Protein AF-A0A0F9WI91-F1 (afdb_monomer_lite)

pLDDT: mean 86.07, std 13.95, range [42.75, 96.75]

Radius of gyration: 20.84 Å; chains: 1; bounding box: 78×19×51 Å

Sequence (109 aa):
MATSSERKPEDRSGSGPLVRQDYEDESGRMWAVAMPSDSDFPPSMGIPIGPPDSSGLHLPEETAVRLHNQLHARGMFTKRDIKGRHKEVFAAVQAAFKVDVAKVTELFN

Structure (mmCIF, N/CA/C/O backbone):
data_AF-A0A0F9WI91-F1
#
_entry.id   AF-A0A0F9WI91-F1
#
loop_
_atom_site.group_PDB
_atom_site.id
_atom_site.type_symbol
_atom_site.label_atom_id
_atom_site.label_alt_id
_atom_site.label_comp_id
_atom_site.label_asym_id
_atom_site.label_entity_id
_atom_site.label_seq_id
_atom_site.pdbx_PDB_ins_code
_atom_site.Cartn_x
_atom_site.Cartn_y
_atom_site.Cartn_z
_atom_site.occupancy
_atom_site.B_iso_or_equiv
_atom_site.auth_seq_id
_atom_site.auth_comp_id
_atom_site.auth_asym_id
_atom_site.auth_atom_id
_atom_site.pdbx_PDB_model_num
ATOM 1 N N . MET A 1 1 ? 53.433 -2.234 -27.204 1.00 44.56 1 MET A N 1
ATOM 2 C CA . MET A 1 1 ? 52.107 -2.382 -27.839 1.00 44.56 1 MET A CA 1
ATOM 3 C C . MET A 1 1 ? 51.174 -3.002 -26.812 1.00 44.56 1 MET A C 1
ATOM 5 O O . MET A 1 1 ? 51.328 -4.177 -26.518 1.00 44.56 1 MET A O 1
ATOM 9 N N . ALA A 1 2 ? 50.296 -2.207 -26.206 1.00 42.75 2 ALA A N 1
ATOM 10 C CA . ALA A 1 2 ? 49.269 -2.678 -25.280 1.00 42.75 2 ALA A CA 1
ATOM 11 C C . ALA A 1 2 ? 47.940 -2.098 -25.767 1.00 42.75 2 ALA A C 1
ATOM 13 O O . ALA A 1 2 ? 47.723 -0.892 -25.691 1.00 42.75 2 ALA A O 1
ATOM 14 N N . THR A 1 3 ? 47.098 -2.934 -26.365 1.00 49.38 3 THR A N 1
ATOM 15 C CA . THR A 1 3 ? 45.745 -2.551 -26.770 1.00 49.38 3 THR A CA 1
ATOM 16 C C . THR A 1 3 ? 44.826 -2.723 -25.568 1.00 49.38 3 THR A C 1
ATOM 18 O O . THR A 1 3 ? 44.371 -3.833 -25.287 1.00 49.38 3 THR A O 1
ATOM 21 N N . SER A 1 4 ? 44.572 -1.626 -24.850 1.00 48.72 4 SER A N 1
ATOM 22 C CA . SER A 1 4 ? 43.413 -1.506 -23.962 1.00 48.72 4 SER A CA 1
ATOM 23 C C . SER A 1 4 ? 42.156 -1.625 -24.813 1.00 48.72 4 SER A C 1
ATOM 25 O O . SER A 1 4 ? 41.790 -0.703 -25.536 1.00 48.72 4 SER A O 1
ATOM 27 N N . SER A 1 5 ? 41.517 -2.789 -24.760 1.00 54.06 5 SER A N 1
ATOM 28 C CA . SER A 1 5 ? 40.181 -2.973 -25.311 1.00 54.06 5 SER A CA 1
ATOM 29 C C . SER A 1 5 ? 39.192 -2.459 -24.270 1.00 54.06 5 SER A C 1
ATOM 31 O O . SER A 1 5 ? 38.762 -3.190 -23.380 1.00 54.06 5 SER A O 1
ATOM 33 N N . GLU A 1 6 ? 38.888 -1.170 -24.358 1.00 50.03 6 GLU A N 1
ATOM 34 C CA . GLU A 1 6 ? 37.848 -0.506 -23.583 1.00 50.03 6 GLU A CA 1
ATOM 35 C C . GLU A 1 6 ? 36.495 -1.092 -24.014 1.00 50.03 6 GLU A C 1
ATOM 37 O O . GLU A 1 6 ? 35.944 -0.753 -25.063 1.00 50.03 6 GLU A O 1
ATOM 42 N N . ARG A 1 7 ? 35.993 -2.084 -23.266 1.00 51.38 7 ARG A N 1
ATOM 43 C CA . ARG A 1 7 ? 34.648 -2.619 -23.496 1.00 51.38 7 ARG A CA 1
ATOM 44 C C . ARG A 1 7 ? 33.654 -1.549 -23.067 1.00 51.38 7 ARG A C 1
ATOM 46 O O . ARG A 1 7 ? 33.469 -1.311 -21.876 1.00 51.38 7 ARG A O 1
ATOM 53 N N . LYS A 1 8 ? 33.029 -0.913 -24.057 1.00 51.25 8 LYS A N 1
ATOM 54 C CA . LYS A 1 8 ? 31.831 -0.089 -23.895 1.00 51.25 8 LYS A CA 1
ATOM 55 C C . LYS A 1 8 ? 30.826 -0.878 -23.037 1.00 51.25 8 LYS A C 1
ATOM 57 O O . LYS A 1 8 ? 30.565 -2.030 -23.389 1.00 51.25 8 LYS A O 1
ATOM 62 N N . PRO A 1 9 ? 30.309 -0.334 -21.921 1.00 55.06 9 PRO A N 1
ATOM 63 C CA . PRO A 1 9 ? 29.287 -1.029 -21.155 1.00 55.06 9 PRO A CA 1
ATOM 64 C C . PRO A 1 9 ? 28.091 -1.241 -22.081 1.00 55.06 9 PRO A C 1
ATOM 66 O O . PRO A 1 9 ? 27.557 -0.284 -22.643 1.00 55.06 9 PRO A O 1
ATOM 69 N N . GLU A 1 10 ? 27.754 -2.506 -22.321 1.00 54.72 10 GLU A N 1
ATOM 70 C CA . GLU A 1 10 ? 26.541 -2.874 -23.037 1.00 54.72 10 GLU A CA 1
ATOM 71 C C . GLU A 1 10 ? 25.364 -2.253 -22.291 1.00 54.72 10 GLU A C 1
ATOM 73 O O . GLU A 1 10 ? 25.233 -2.398 -21.073 1.00 54.72 10 GLU A O 1
ATOM 78 N N . ASP A 1 11 ? 24.566 -1.494 -23.030 1.00 56.16 11 ASP A N 1
ATOM 79 C CA . ASP A 1 11 ? 23.383 -0.804 -22.550 1.00 56.16 11 ASP A CA 1
ATOM 80 C C . ASP A 1 11 ? 22.355 -1.867 -22.141 1.00 56.16 11 ASP A C 1
ATOM 82 O O . ASP A 1 11 ? 21.567 -2.342 -22.951 1.00 56.16 11 ASP A O 1
ATOM 86 N N . ARG A 1 12 ? 22.419 -2.320 -20.882 1.00 58.78 12 ARG A N 1
ATOM 87 C CA . ARG A 1 12 ? 21.458 -3.265 -20.282 1.00 58.78 12 ARG A CA 1
ATOM 88 C C . ARG A 1 12 ? 20.127 -2.590 -19.932 1.00 58.78 12 ARG A C 1
ATOM 90 O O . ARG A 1 12 ? 19.342 -3.123 -19.151 1.00 58.78 12 ARG A O 1
ATOM 97 N N . SER A 1 13 ? 19.878 -1.401 -20.472 1.00 62.94 13 SER A N 1
ATOM 98 C CA . SER A 1 13 ? 18.578 -0.754 -20.403 1.00 62.94 13 SER A CA 1
ATOM 99 C C . SER A 1 13 ? 17.651 -1.485 -21.370 1.00 62.94 13 SER A C 1
ATOM 101 O O . SER A 1 13 ? 17.754 -1.302 -22.581 1.00 62.94 13 SER A O 1
ATOM 103 N N . GLY A 1 14 ? 16.768 -2.339 -20.846 1.00 63.31 14 GLY A N 1
ATOM 104 C CA . GLY A 1 14 ? 15.682 -2.920 -21.641 1.00 63.31 14 GLY A CA 1
ATOM 105 C C . GLY A 1 14 ? 14.965 -1.822 -22.434 1.00 63.31 14 GLY A C 1
ATOM 106 O O . GLY A 1 14 ? 14.719 -0.731 -21.912 1.00 63.31 14 GLY A O 1
ATOM 107 N N . SER A 1 15 ? 14.699 -2.075 -23.714 1.00 76.38 15 SER A N 1
ATOM 108 C CA . SER A 1 15 ? 14.096 -1.095 -24.634 1.00 76.38 15 SER A CA 1
ATOM 109 C C . SER A 1 15 ? 12.621 -1.408 -24.911 1.00 76.38 15 SER A C 1
ATOM 111 O O . SER A 1 15 ? 11.946 -0.690 -25.652 1.00 76.38 15 SER A O 1
ATOM 113 N N . GLY A 1 16 ? 12.104 -2.479 -24.309 1.00 84.44 16 GLY A N 1
ATOM 114 C CA . GLY A 1 16 ? 10.718 -2.897 -24.408 1.00 84.44 16 GLY A CA 1
ATOM 115 C C . GLY A 1 16 ? 9.733 -1.892 -23.800 1.00 84.44 16 GLY A C 1
ATOM 116 O O . GLY A 1 16 ? 10.110 -0.985 -23.050 1.00 84.44 16 GLY A O 1
ATOM 117 N N . PRO A 1 17 ? 8.433 -2.040 -24.109 1.00 91.44 17 PRO A N 1
ATOM 118 C CA . PRO A 1 17 ? 7.396 -1.197 -23.528 1.00 91.44 17 PRO A CA 1
ATOM 119 C C . PRO A 1 17 ? 7.427 -1.269 -21.997 1.00 91.44 17 PRO A C 1
ATOM 121 O O . PRO A 1 17 ? 7.655 -2.331 -21.413 1.00 91.44 17 PRO A O 1
ATOM 124 N N . LEU A 1 18 ? 7.160 -0.136 -21.342 1.00 93.12 18 LEU A N 1
ATOM 125 C CA . LEU A 1 18 ? 7.025 -0.096 -19.888 1.00 93.12 18 LEU A CA 1
ATOM 126 C C . LEU A 1 18 ? 5.788 -0.890 -19.459 1.00 93.12 18 LEU A C 1
ATOM 128 O O . LEU A 1 18 ? 4.669 -0.598 -19.887 1.00 93.12 18 LEU A O 1
ATOM 132 N N . VAL A 1 19 ? 5.996 -1.861 -18.578 1.00 94.88 19 VAL A N 1
ATOM 133 C CA . VAL A 1 19 ? 4.949 -2.674 -17.957 1.00 94.88 19 VAL A CA 1
ATOM 134 C C . VAL A 1 19 ? 4.971 -2.491 -16.445 1.00 94.88 19 VAL A C 1
ATOM 136 O O . VAL A 1 19 ? 6.000 -2.147 -15.859 1.00 94.88 19 VAL A O 1
ATOM 139 N N . ARG A 1 20 ? 3.817 -2.713 -15.806 1.00 94.88 20 ARG A N 1
ATOM 140 C CA . ARG A 1 20 ? 3.736 -2.748 -14.345 1.00 94.88 20 ARG A CA 1
ATOM 141 C C . ARG A 1 20 ? 4.301 -4.071 -13.844 1.00 94.88 20 ARG A C 1
ATOM 143 O O . ARG A 1 20 ? 3.845 -5.122 -14.288 1.00 94.88 20 ARG A O 1
ATOM 150 N N . GLN A 1 21 ? 5.212 -4.006 -12.885 1.00 95.38 21 GLN A N 1
ATOM 151 C CA . GLN A 1 21 ? 5.618 -5.155 -12.082 1.00 95.38 21 GLN A CA 1
ATOM 152 C C . GLN A 1 21 ? 5.360 -4.866 -10.605 1.00 95.38 21 GLN A C 1
ATOM 154 O O . GLN A 1 21 ? 5.485 -3.722 -10.166 1.00 95.38 21 GLN A O 1
ATOM 159 N N . ASP A 1 22 ? 4.975 -5.897 -9.859 1.00 96.12 22 ASP A N 1
ATOM 160 C CA . ASP A 1 22 ? 4.731 -5.809 -8.421 1.00 96.12 22 ASP A CA 1
ATOM 161 C C . ASP A 1 22 ? 5.858 -6.542 -7.673 1.00 96.12 22 ASP A C 1
ATOM 163 O O . ASP A 1 22 ? 6.336 -7.576 -8.145 1.00 96.12 22 ASP A O 1
ATOM 167 N N . TYR A 1 23 ? 6.288 -6.029 -6.520 1.00 96.00 23 TYR A N 1
ATOM 168 C CA . TYR A 1 23 ? 7.251 -6.713 -5.648 1.00 96.00 23 TYR A CA 1
ATOM 169 C C . TYR A 1 23 ? 6.993 -6.417 -4.171 1.00 96.00 23 TYR A C 1
ATOM 171 O O . TYR A 1 23 ? 6.355 -5.420 -3.835 1.00 96.00 23 TYR A O 1
ATOM 179 N N . GLU A 1 24 ? 7.491 -7.291 -3.302 1.00 96.50 24 GLU A N 1
ATOM 180 C CA . GLU A 1 24 ? 7.457 -7.126 -1.848 1.00 96.50 24 GLU A CA 1
ATOM 181 C C . GLU A 1 24 ? 8.834 -6.660 -1.356 1.00 96.50 24 GLU A C 1
ATOM 183 O O . GLU A 1 24 ? 9.854 -7.218 -1.769 1.00 96.50 24 GLU A O 1
ATOM 188 N N . ASP A 1 25 ? 8.879 -5.620 -0.522 1.00 94.75 25 ASP A N 1
ATOM 189 C CA . ASP A 1 25 ? 10.119 -5.182 0.127 1.00 94.75 25 ASP A CA 1
ATOM 190 C C . ASP A 1 25 ? 10.423 -5.968 1.416 1.00 94.75 25 ASP A C 1
ATOM 192 O O . ASP A 1 25 ? 9.644 -6.804 1.870 1.00 94.75 25 ASP A O 1
ATOM 196 N N . GLU A 1 26 ? 11.571 -5.692 2.036 1.00 94.62 26 GLU A N 1
ATOM 197 C CA . GLU A 1 26 ? 12.007 -6.370 3.267 1.00 94.62 26 GLU A CA 1
ATOM 198 C C . GLU A 1 26 ? 11.076 -6.121 4.469 1.00 94.62 26 GLU A C 1
ATOM 200 O O . GLU A 1 26 ? 11.091 -6.882 5.435 1.00 94.62 26 GLU A O 1
ATOM 205 N N . SER A 1 27 ? 10.253 -5.070 4.417 1.00 92.06 27 SER A N 1
ATOM 206 C CA . SER A 1 27 ? 9.259 -4.730 5.439 1.00 92.06 27 SER A CA 1
ATOM 207 C C . SER A 1 27 ? 7.882 -5.347 5.158 1.00 92.06 27 SER A C 1
ATOM 209 O O . SER A 1 27 ? 6.936 -5.098 5.911 1.00 92.06 27 SER A O 1
ATOM 211 N N . GLY A 1 28 ? 7.741 -6.127 4.082 1.00 94.56 28 GLY A N 1
ATOM 212 C CA . GLY A 1 28 ? 6.488 -6.756 3.671 1.00 94.56 28 GLY A CA 1
ATOM 213 C C . GLY A 1 28 ? 5.518 -5.814 2.952 1.00 94.56 28 GLY A C 1
ATOM 214 O O . GLY A 1 28 ? 4.308 -6.072 2.918 1.00 94.56 28 GLY A O 1
ATOM 215 N N . ARG A 1 29 ? 6.000 -4.680 2.423 1.00 95.75 29 ARG A N 1
ATOM 216 C CA . ARG A 1 29 ? 5.178 -3.752 1.638 1.00 95.75 29 ARG A CA 1
ATOM 217 C C . ARG A 1 29 ? 5.148 -4.167 0.177 1.00 9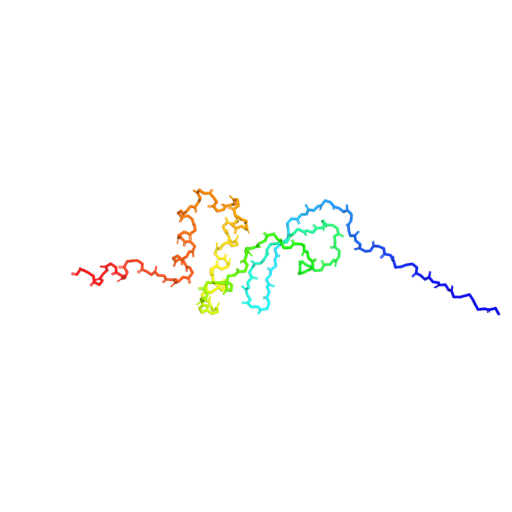5.75 29 ARG A C 1
ATOM 219 O O . ARG A 1 29 ? 6.187 -4.386 -0.439 1.00 95.75 29 ARG A O 1
ATOM 226 N N . MET A 1 30 ? 3.947 -4.189 -0.387 1.00 96.75 30 MET A N 1
ATOM 227 C CA . MET A 1 30 ? 3.726 -4.421 -1.808 1.00 96.75 30 MET A CA 1
ATOM 228 C C . MET A 1 30 ? 3.855 -3.118 -2.593 1.00 96.75 30 MET A C 1
ATOM 230 O O . MET A 1 30 ? 3.032 -2.213 -2.444 1.00 96.75 30 MET A O 1
ATOM 234 N N . TRP A 1 31 ? 4.837 -3.063 -3.482 1.00 96.06 31 TRP A N 1
ATOM 235 C CA . TRP A 1 31 ? 5.099 -1.947 -4.381 1.00 96.06 31 TRP A CA 1
ATOM 236 C C . TRP A 1 31 ? 4.723 -2.297 -5.816 1.00 96.06 31 TRP A C 1
ATOM 238 O O . TRP A 1 31 ? 4.838 -3.444 -6.239 1.00 96.06 31 TRP A O 1
ATOM 248 N N . ALA A 1 32 ? 4.296 -1.291 -6.575 1.00 96.44 32 ALA A N 1
ATOM 249 C CA . ALA A 1 32 ? 4.127 -1.361 -8.019 1.00 96.44 32 ALA A CA 1
ATOM 250 C C . ALA A 1 32 ? 5.138 -0.429 -8.698 1.00 96.44 32 ALA A C 1
ATOM 252 O O . ALA A 1 32 ? 5.237 0.753 -8.350 1.00 96.44 32 ALA A O 1
ATOM 253 N N . VAL A 1 33 ? 5.849 -0.941 -9.700 1.00 96.00 33 VAL A N 1
ATOM 254 C CA . VAL A 1 33 ? 6.851 -0.204 -10.481 1.00 96.00 33 VAL A CA 1
ATOM 255 C C . VAL A 1 33 ? 6.564 -0.273 -11.975 1.00 96.00 33 VAL A C 1
ATOM 257 O O . VAL A 1 33 ? 5.966 -1.232 -12.458 1.00 96.00 33 VAL A O 1
ATOM 260 N N . ALA A 1 34 ? 7.001 0.743 -12.714 1.00 95.62 34 ALA A N 1
ATOM 261 C CA . ALA A 1 34 ? 7.087 0.723 -14.166 1.00 95.62 34 ALA A CA 1
ATOM 262 C C . ALA A 1 34 ? 8.513 0.347 -14.570 1.00 95.62 34 ALA A C 1
ATOM 264 O O . ALA A 1 34 ? 9.470 1.016 -14.171 1.00 95.62 34 ALA A O 1
ATOM 265 N N . MET A 1 35 ? 8.656 -0.682 -15.396 1.00 95.25 35 MET A N 1
ATOM 266 C CA . MET A 1 35 ? 9.944 -1.048 -15.983 1.00 95.25 35 MET A CA 1
ATOM 267 C C . MET A 1 35 ? 9.762 -1.678 -17.365 1.00 95.25 35 MET A C 1
ATOM 269 O O . MET A 1 35 ? 8.671 -2.178 -17.651 1.00 95.25 35 MET A O 1
ATOM 273 N N . PRO A 1 36 ? 10.785 -1.645 -18.237 1.00 95.12 36 PRO A N 1
ATOM 274 C CA . PRO A 1 36 ? 10.724 -2.319 -19.529 1.00 95.12 36 PRO A CA 1
ATOM 275 C C . PRO A 1 36 ? 10.389 -3.803 -19.363 1.00 95.12 36 PRO A C 1
ATOM 277 O O . PRO A 1 36 ? 10.893 -4.462 -18.453 1.00 95.12 36 PRO A O 1
ATOM 280 N N . SER A 1 37 ? 9.534 -4.336 -20.236 1.00 92.06 37 SER A N 1
ATOM 281 C CA . SER A 1 37 ? 9.122 -5.747 -20.194 1.00 92.06 37 SER A CA 1
ATOM 282 C C . SER A 1 37 ? 10.275 -6.736 -20.377 1.00 92.06 37 SER A C 1
ATOM 284 O O . SER A 1 37 ? 10.161 -7.888 -19.977 1.00 92.06 37 SER A O 1
ATOM 286 N N . ASP A 1 38 ? 11.350 -6.288 -21.017 1.00 90.94 38 ASP A N 1
ATOM 287 C CA . ASP A 1 38 ? 12.585 -7.018 -21.305 1.00 90.94 38 ASP A CA 1
ATOM 288 C C . ASP A 1 38 ? 13.724 -6.650 -20.339 1.00 90.94 38 ASP A C 1
ATOM 290 O O . ASP A 1 38 ? 14.884 -6.951 -20.603 1.00 90.94 38 ASP A O 1
ATOM 294 N N . SER A 1 39 ? 13.421 -5.955 -19.239 1.00 90.25 39 SER A N 1
ATOM 295 C CA . SER A 1 39 ? 14.435 -5.576 -18.263 1.00 90.25 39 SER A CA 1
ATOM 296 C C . SER A 1 39 ? 14.924 -6.789 -17.472 1.00 90.25 39 SER A C 1
ATOM 298 O O . SER A 1 39 ? 14.133 -7.481 -16.836 1.00 90.25 39 SER A O 1
ATOM 300 N N . ASP A 1 40 ? 16.245 -6.977 -17.439 1.00 91.00 40 ASP A N 1
ATOM 301 C CA . ASP A 1 40 ? 16.912 -7.968 -16.582 1.00 91.00 40 ASP A CA 1
ATOM 302 C C . ASP A 1 40 ? 17.111 -7.475 -15.134 1.00 91.00 40 ASP A C 1
ATOM 304 O O . ASP A 1 40 ? 17.646 -8.196 -14.286 1.00 91.00 40 ASP A O 1
ATOM 308 N N . PHE A 1 41 ? 16.737 -6.227 -14.835 1.00 92.81 41 PHE A N 1
ATOM 309 C CA . PHE A 1 41 ? 16.849 -5.680 -13.487 1.00 92.81 41 PHE A CA 1
ATOM 310 C C . PHE A 1 41 ? 15.7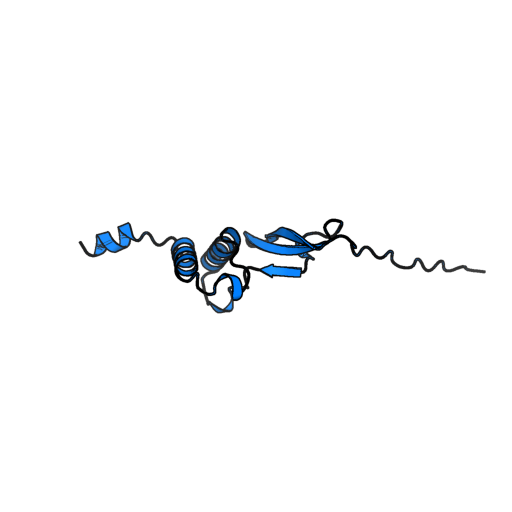33 -6.218 -12.585 1.00 92.81 41 PHE A C 1
ATOM 312 O O . PHE A 1 41 ? 14.625 -6.482 -13.054 1.00 92.81 41 PHE A O 1
ATOM 319 N N . PRO A 1 42 ? 15.981 -6.354 -11.270 1.00 93.62 42 PRO A N 1
ATOM 320 C CA . PRO A 1 42 ? 14.918 -6.691 -10.338 1.00 93.62 42 PRO A CA 1
ATOM 321 C C . PRO A 1 42 ? 13.870 -5.564 -10.288 1.00 93.62 42 PRO A C 1
ATOM 323 O O . PRO A 1 42 ? 14.226 -4.390 -10.444 1.00 93.62 42 PRO A O 1
ATOM 326 N N . PRO A 1 43 ? 12.596 -5.874 -9.984 1.00 93.12 43 PRO A N 1
ATOM 327 C CA . PRO A 1 43 ? 11.542 -4.863 -9.882 1.00 93.12 43 PRO A CA 1
ATOM 328 C C . PRO A 1 43 ? 11.841 -3.724 -8.901 1.00 93.12 43 PRO A C 1
ATOM 330 O O . PRO A 1 43 ? 11.402 -2.600 -9.116 1.00 93.12 43 PRO A O 1
ATOM 333 N N . SER A 1 44 ? 12.655 -3.961 -7.870 1.00 93.00 44 SER A N 1
ATOM 334 C CA . SER A 1 44 ? 13.089 -2.924 -6.925 1.00 93.00 44 SER A CA 1
ATOM 335 C C . SER A 1 44 ? 13.898 -1.781 -7.561 1.00 93.00 44 SER A C 1
ATOM 337 O O . SER A 1 44 ? 14.046 -0.731 -6.942 1.00 93.00 44 SER A O 1
ATOM 339 N N . MET A 1 45 ? 14.405 -1.957 -8.787 1.00 93.19 45 MET A N 1
ATOM 340 C CA . MET A 1 45 ? 15.084 -0.912 -9.567 1.00 93.19 45 MET A CA 1
ATOM 341 C C . MET A 1 45 ? 14.164 -0.196 -10.568 1.00 93.19 45 MET A C 1
ATOM 343 O O . MET A 1 45 ? 14.607 0.719 -11.262 1.00 93.19 45 MET A O 1
ATOM 347 N N . GLY A 1 46 ? 12.899 -0.608 -10.674 1.00 93.00 46 GLY A N 1
ATOM 348 C CA . GLY A 1 46 ? 11.918 0.044 -11.534 1.00 93.00 46 GLY A CA 1
ATOM 349 C C . GLY A 1 46 ? 11.506 1.425 -11.018 1.00 93.00 46 GLY A C 1
ATOM 350 O O . GLY A 1 46 ? 11.787 1.810 -9.885 1.00 93.00 46 GLY A O 1
ATOM 351 N N . ILE A 1 47 ? 10.796 2.185 -11.852 1.00 92.81 47 ILE A N 1
ATOM 352 C CA . ILE A 1 47 ? 10.273 3.503 -11.473 1.00 92.81 47 ILE A CA 1
ATOM 353 C C . ILE A 1 47 ? 9.040 3.295 -10.580 1.00 92.81 47 ILE A C 1
ATOM 355 O O . ILE A 1 47 ? 8.055 2.734 -11.065 1.00 92.81 47 ILE A O 1
ATOM 359 N N . PRO A 1 48 ? 9.023 3.756 -9.316 1.00 93.06 48 PRO A N 1
ATOM 360 C CA . PRO A 1 48 ? 7.870 3.567 -8.439 1.00 93.06 48 PRO A CA 1
ATOM 361 C C . PRO A 1 48 ? 6.605 4.232 -8.992 1.00 93.06 48 PRO A C 1
ATOM 363 O O . PRO A 1 48 ? 6.593 5.428 -9.283 1.00 93.06 48 PRO A O 1
ATOM 366 N N . ILE A 1 49 ? 5.524 3.457 -9.110 1.00 93.06 49 ILE A N 1
ATOM 367 C CA . ILE A 1 49 ? 4.179 3.949 -9.447 1.00 93.06 49 ILE A CA 1
ATOM 368 C C . ILE A 1 49 ? 3.389 4.224 -8.158 1.00 93.06 49 ILE A C 1
ATOM 370 O O . ILE A 1 49 ? 2.650 5.206 -8.086 1.00 93.06 49 ILE A O 1
ATOM 374 N N . GLY A 1 50 ? 3.555 3.378 -7.137 1.00 85.81 50 GLY A N 1
ATOM 375 C CA . GLY A 1 50 ? 2.972 3.535 -5.802 1.00 85.81 50 GLY A CA 1
ATOM 376 C C . GLY A 1 50 ? 2.735 2.185 -5.114 1.00 85.81 50 GLY A C 1
ATOM 377 O O . GLY A 1 50 ? 3.189 1.164 -5.631 1.00 85.81 50 GLY A O 1
ATOM 378 N N . PRO A 1 51 ? 1.990 2.140 -3.994 1.00 85.38 51 PRO A N 1
ATOM 379 C CA . PRO A 1 51 ? 1.389 3.252 -3.240 1.00 85.38 51 PRO A CA 1
ATOM 380 C C . PRO A 1 51 ? 2.416 4.261 -2.706 1.00 85.38 51 PRO A C 1
ATOM 382 O O . PRO A 1 51 ? 3.591 3.928 -2.594 1.00 85.38 51 PRO A O 1
ATOM 385 N N . PRO A 1 52 ? 2.017 5.501 -2.370 1.00 85.00 52 PRO A N 1
ATOM 386 C CA . PRO A 1 52 ? 2.941 6.458 -1.774 1.00 85.00 52 PRO A CA 1
ATOM 387 C C . PRO A 1 52 ? 3.421 5.976 -0.401 1.00 85.00 52 PRO A C 1
ATOM 389 O O . PRO A 1 52 ? 2.732 5.220 0.292 1.00 85.00 52 PRO A O 1
ATOM 392 N N . ASP A 1 53 ? 4.585 6.468 0.019 1.00 83.44 53 ASP A N 1
ATOM 393 C CA . ASP A 1 53 ? 5.048 6.231 1.378 1.00 83.44 53 ASP A CA 1
ATOM 394 C C . ASP A 1 53 ? 4.100 6.881 2.402 1.00 83.44 53 ASP A C 1
ATOM 396 O O . ASP A 1 53 ? 3.647 8.019 2.253 1.00 83.44 53 ASP A O 1
ATOM 400 N N . SER A 1 54 ? 3.786 6.123 3.449 1.00 83.62 54 SER A N 1
ATOM 401 C CA . SER A 1 54 ? 2.876 6.494 4.529 1.00 83.62 54 SER A CA 1
ATOM 402 C C . SER A 1 54 ? 3.593 7.090 5.745 1.00 83.62 54 SER A C 1
ATOM 404 O O . SER A 1 54 ? 2.944 7.318 6.766 1.00 83.62 54 SER A O 1
ATOM 406 N N . SER A 1 55 ? 4.908 7.337 5.674 1.00 80.69 55 SER A N 1
ATOM 407 C CA . SER A 1 55 ? 5.717 7.889 6.777 1.00 80.69 55 SER A CA 1
ATOM 408 C C . SER A 1 55 ? 5.149 9.185 7.371 1.00 80.69 55 SER A C 1
ATOM 410 O O . SER A 1 55 ? 5.195 9.378 8.584 1.00 80.69 55 SER A O 1
ATOM 412 N N . GLY A 1 56 ? 4.510 10.029 6.556 1.00 85.69 56 GLY A N 1
ATOM 413 C CA . GLY A 1 56 ? 3.866 11.269 7.008 1.00 85.69 56 GLY A CA 1
ATOM 414 C C . GLY A 1 56 ? 2.602 11.096 7.864 1.00 85.69 56 GLY A C 1
ATOM 415 O O . GLY A 1 56 ? 2.082 12.085 8.370 1.00 85.69 56 GLY A O 1
ATOM 416 N N . LEU A 1 57 ? 2.080 9.874 8.029 1.00 87.19 57 LEU A N 1
ATOM 417 C CA . LEU A 1 57 ? 0.861 9.611 8.809 1.00 87.19 57 LEU A CA 1
ATOM 418 C C . LEU A 1 57 ? 1.135 9.254 10.278 1.00 87.19 57 LEU A C 1
ATOM 420 O O . LEU A 1 57 ? 0.181 9.067 11.030 1.00 87.19 57 LEU A O 1
ATOM 424 N N . HIS A 1 58 ? 2.407 9.150 10.686 1.00 90.19 58 HIS A N 1
ATOM 425 C CA . HIS A 1 58 ? 2.813 8.804 12.058 1.00 90.19 58 HIS A CA 1
ATOM 426 C C . HIS A 1 58 ? 2.118 7.543 12.610 1.00 90.19 58 HIS A C 1
ATOM 428 O O . HIS A 1 58 ? 1.784 7.455 13.791 1.00 90.19 58 HIS A O 1
ATOM 434 N N . LEU A 1 59 ? 1.872 6.562 11.740 1.00 89.56 59 LEU A N 1
ATOM 435 C CA . LEU A 1 59 ? 1.253 5.294 12.113 1.00 89.56 59 LEU A CA 1
ATOM 436 C C . LEU A 1 59 ? 2.297 4.344 12.717 1.00 89.56 59 LEU A C 1
ATOM 438 O O . LEU A 1 59 ? 3.452 4.372 12.285 1.00 89.56 59 LEU A O 1
ATOM 442 N N . PRO A 1 60 ? 1.900 3.447 13.641 1.00 92.56 60 PRO A N 1
ATOM 443 C CA . PRO A 1 60 ? 2.726 2.301 14.004 1.00 92.56 60 PRO A CA 1
ATOM 444 C C . PRO A 1 60 ? 3.134 1.522 12.752 1.00 92.56 60 PRO A C 1
ATOM 446 O O . PRO A 1 60 ? 2.321 1.366 11.838 1.00 92.56 60 PRO A O 1
ATOM 449 N N . GLU A 1 61 ? 4.368 1.022 12.722 1.00 90.81 61 GLU A N 1
ATOM 450 C CA . GLU A 1 61 ? 4.964 0.385 11.540 1.00 90.81 61 GLU A CA 1
ATOM 451 C C . GLU A 1 61 ? 4.068 -0.705 10.941 1.00 90.81 61 GLU A C 1
ATOM 453 O O . GLU A 1 61 ? 3.763 -0.680 9.750 1.00 90.81 61 GLU A O 1
ATOM 458 N N . GLU A 1 62 ? 3.542 -1.597 11.779 1.00 91.56 62 GLU A N 1
ATOM 459 C CA . GLU A 1 62 ? 2.653 -2.669 11.333 1.00 91.56 62 GLU A CA 1
ATOM 460 C C . GLU A 1 62 ? 1.372 -2.129 10.664 1.00 91.56 62 GLU A C 1
ATOM 462 O O . GLU A 1 62 ? 0.925 -2.635 9.632 1.00 91.56 62 GLU A O 1
ATOM 467 N N . THR A 1 63 ? 0.782 -1.067 11.218 1.00 93.75 63 THR A N 1
ATOM 468 C CA . THR A 1 63 ? -0.401 -0.411 10.644 1.00 93.75 63 THR A CA 1
ATOM 469 C C . THR A 1 63 ? -0.058 0.291 9.332 1.00 93.75 63 THR A C 1
ATOM 471 O O . THR A 1 63 ? -0.854 0.244 8.394 1.00 93.75 63 THR A O 1
ATOM 474 N N . ALA A 1 64 ? 1.123 0.907 9.241 1.00 93.88 64 ALA A N 1
ATOM 475 C CA . ALA A 1 64 ? 1.614 1.544 8.024 1.00 93.88 64 ALA A CA 1
ATOM 476 C C . ALA A 1 64 ? 1.783 0.523 6.886 1.00 93.88 64 ALA A C 1
ATOM 478 O O . ALA A 1 64 ? 1.263 0.747 5.794 1.00 93.88 64 ALA A O 1
ATOM 479 N N . VAL A 1 65 ? 2.418 -0.624 7.158 1.00 94.19 65 VAL A N 1
ATOM 480 C CA . VAL A 1 65 ? 2.576 -1.725 6.188 1.00 94.19 65 VAL A CA 1
ATOM 481 C C . VAL A 1 65 ? 1.214 -2.254 5.738 1.00 94.19 65 VAL A C 1
ATOM 483 O O . VAL A 1 65 ? 0.952 -2.368 4.541 1.00 94.19 65 VAL A O 1
ATOM 486 N N . ARG A 1 66 ? 0.287 -2.503 6.674 1.00 95.00 66 ARG A N 1
ATOM 487 C CA . ARG A 1 66 ? -1.072 -2.946 6.323 1.00 95.00 66 ARG A CA 1
ATOM 488 C C . ARG A 1 66 ? -1.795 -1.923 5.456 1.00 95.00 66 ARG A C 1
ATOM 490 O O . ARG A 1 66 ? -2.395 -2.313 4.460 1.00 95.00 66 ARG A O 1
ATOM 497 N N . LEU A 1 67 ? -1.746 -0.638 5.811 1.00 95.19 67 LEU A N 1
ATOM 498 C CA . LEU A 1 67 ? -2.376 0.420 5.023 1.00 95.19 67 LEU A CA 1
ATOM 499 C C . LEU A 1 67 ? -1.794 0.467 3.614 1.00 95.19 67 LEU A C 1
ATOM 501 O O . LEU A 1 67 ? -2.556 0.482 2.650 1.00 95.19 67 LEU A O 1
ATOM 505 N N . HIS A 1 68 ? -0.469 0.426 3.497 1.00 95.50 68 HIS A N 1
ATOM 506 C CA . HIS A 1 68 ? 0.222 0.386 2.217 1.00 95.50 68 HIS A CA 1
ATOM 507 C C . HIS A 1 68 ? -0.277 -0.787 1.358 1.00 95.50 68 HIS A C 1
ATOM 509 O O . HIS A 1 68 ? -0.760 -0.578 0.246 1.00 95.50 68 HIS A O 1
ATOM 515 N N . ASN A 1 69 ? -0.321 -1.999 1.914 1.00 95.88 69 ASN A N 1
ATOM 516 C CA . ASN A 1 69 ? -0.797 -3.187 1.199 1.00 95.88 69 ASN A CA 1
ATOM 517 C C . ASN A 1 69 ? -2.289 -3.099 0.832 1.00 95.88 69 ASN A C 1
ATOM 519 O O . ASN A 1 69 ? -2.694 -3.547 -0.240 1.00 95.88 69 ASN A O 1
ATOM 523 N N . GLN A 1 70 ? -3.123 -2.475 1.672 1.00 96.19 70 GLN A N 1
ATOM 524 C CA . GLN A 1 70 ? -4.531 -2.227 1.341 1.00 96.19 70 GLN A CA 1
ATOM 525 C C . GLN A 1 70 ? -4.692 -1.232 0.180 1.00 96.19 70 GLN A C 1
ATOM 527 O O . GLN A 1 70 ? -5.608 -1.400 -0.633 1.00 96.19 70 GLN A O 1
ATOM 532 N N . LEU A 1 71 ? -3.835 -0.210 0.092 1.00 95.50 71 LEU A N 1
ATOM 533 C CA . LEU A 1 71 ? -3.814 0.724 -1.036 1.00 95.50 71 LEU A CA 1
ATOM 534 C C . LEU A 1 71 ? -3.333 0.029 -2.317 1.00 95.50 71 LEU A C 1
ATOM 536 O O . LEU A 1 71 ? -3.975 0.184 -3.360 1.00 95.50 71 LEU A O 1
ATOM 540 N N . HIS A 1 72 ? -2.276 -0.789 -2.222 1.00 96.25 72 HIS A N 1
ATOM 541 C CA . 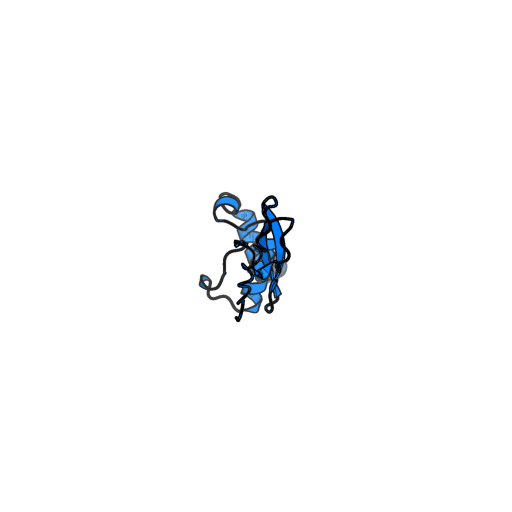HIS A 1 72 ? -1.731 -1.554 -3.349 1.00 96.25 72 HIS A CA 1
ATOM 542 C C . HIS A 1 72 ? -2.778 -2.495 -3.943 1.00 96.25 72 HIS A C 1
ATOM 544 O O . HIS A 1 72 ? -3.124 -2.374 -5.119 1.00 96.25 72 HIS A O 1
ATOM 550 N N . ALA A 1 73 ? -3.398 -3.328 -3.103 1.00 95.62 73 ALA A N 1
ATOM 551 C CA . ALA A 1 73 ? -4.407 -4.301 -3.520 1.00 95.62 73 ALA A CA 1
ATOM 552 C C . ALA A 1 73 ? -5.637 -3.668 -4.204 1.00 95.62 73 ALA A C 1
ATOM 554 O O . ALA A 1 73 ? -6.370 -4.340 -4.926 1.00 95.62 73 ALA A O 1
ATOM 555 N N . ARG A 1 74 ? -5.884 -2.369 -3.986 1.00 94.94 74 ARG A N 1
ATOM 556 C CA . ARG A 1 74 ? -7.003 -1.613 -4.582 1.00 94.94 74 ARG A CA 1
ATOM 557 C C . ARG A 1 74 ? -6.604 -0.782 -5.804 1.00 94.94 74 ARG A C 1
ATOM 559 O O . ARG A 1 74 ? -7.443 -0.029 -6.317 1.00 94.94 74 ARG A O 1
ATOM 566 N N . GLY A 1 75 ? -5.347 -0.884 -6.242 1.00 94.31 75 GLY A N 1
ATOM 567 C CA . GLY A 1 75 ? -4.789 -0.102 -7.343 1.00 94.31 75 GLY A CA 1
ATOM 568 C C . GLY A 1 75 ? -4.789 1.401 -7.064 1.00 94.31 75 GLY A C 1
ATOM 569 O O . GLY A 1 75 ? -5.010 2.193 -7.976 1.00 94.31 75 GLY A O 1
ATOM 570 N N . MET A 1 76 ? -4.645 1.805 -5.798 1.00 94.81 76 MET A N 1
ATOM 571 C CA . MET A 1 76 ? -4.621 3.212 -5.393 1.00 94.81 76 MET A CA 1
ATOM 572 C C . MET A 1 76 ? -3.177 3.690 -5.255 1.00 94.81 76 MET A C 1
ATOM 574 O O . MET A 1 76 ? -2.647 3.797 -4.150 1.00 94.81 76 MET A O 1
ATOM 578 N N . PHE A 1 77 ? -2.534 3.954 -6.391 1.00 93.44 77 PHE A N 1
ATOM 579 C CA . PHE A 1 77 ? -1.108 4.277 -6.438 1.00 93.44 77 PHE A CA 1
ATOM 580 C C . PHE A 1 77 ? -0.835 5.783 -6.460 1.00 93.44 77 PHE A C 1
ATOM 582 O O . PHE A 1 77 ? 0.147 6.250 -5.889 1.00 93.44 77 PHE A O 1
ATOM 589 N N . THR A 1 78 ? -1.728 6.561 -7.071 1.00 90.88 78 THR A N 1
ATOM 590 C CA . THR A 1 78 ? -1.540 7.997 -7.297 1.00 90.88 78 THR A CA 1
ATOM 591 C C . THR A 1 78 ? -2.665 8.845 -6.702 1.00 90.88 78 THR A C 1
ATOM 593 O O . THR A 1 78 ? -3.765 8.375 -6.403 1.00 90.88 78 THR A O 1
ATOM 596 N N . LYS A 1 79 ? -2.433 10.165 -6.607 1.00 90.44 79 LYS A N 1
ATOM 597 C CA . LYS A 1 79 ? -3.471 11.141 -6.220 1.00 90.44 79 LYS A CA 1
ATOM 598 C C . LYS A 1 79 ? -4.690 11.114 -7.150 1.00 90.44 79 LYS A C 1
ATOM 600 O O . LYS A 1 79 ? -5.797 11.438 -6.726 1.00 90.44 79 LYS A O 1
ATOM 605 N N . ARG 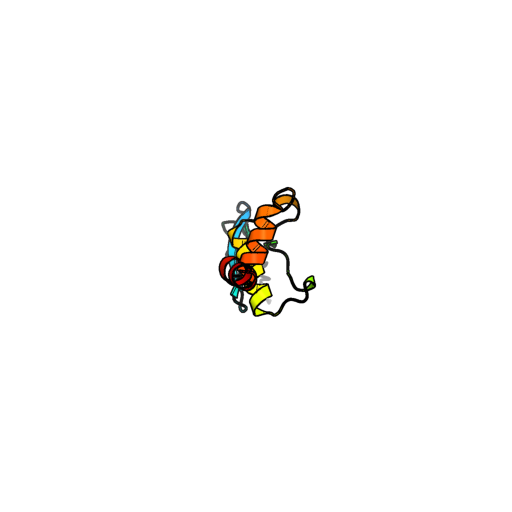A 1 80 ? -4.490 10.767 -8.425 1.00 91.06 80 ARG A N 1
ATOM 606 C CA . ARG A 1 80 ? -5.578 10.655 -9.399 1.00 91.06 80 ARG A CA 1
ATOM 607 C C . ARG A 1 80 ? -6.455 9.448 -9.089 1.00 91.06 80 ARG A C 1
ATOM 609 O O . ARG A 1 80 ? -7.671 9.581 -9.159 1.00 91.06 80 ARG A O 1
ATOM 616 N N . ASP A 1 81 ? -5.849 8.332 -8.691 1.00 89.62 81 ASP A N 1
ATOM 617 C CA . ASP A 1 81 ? -6.571 7.092 -8.395 1.00 89.62 81 ASP A CA 1
ATOM 618 C C . ASP A 1 81 ? -7.468 7.228 -7.170 1.00 89.62 81 ASP A C 1
ATOM 620 O O . ASP A 1 81 ? -8.507 6.590 -7.113 1.00 89.62 81 ASP A O 1
ATOM 624 N N . ILE A 1 82 ? -7.109 8.072 -6.202 1.00 91.62 82 ILE A N 1
ATOM 625 C CA . ILE A 1 82 ? -7.927 8.301 -5.000 1.00 91.62 82 ILE A CA 1
ATOM 626 C C . ILE A 1 82 ? -9.007 9.373 -5.195 1.00 91.62 82 ILE A C 1
ATOM 628 O O . ILE A 1 82 ? -9.941 9.468 -4.395 1.00 91.62 82 ILE A O 1
ATOM 632 N N . LYS A 1 83 ? -8.905 10.205 -6.239 1.00 93.12 83 LYS A N 1
ATOM 633 C CA . LYS A 1 83 ? -9.827 11.326 -6.445 1.00 93.12 83 LYS A CA 1
ATOM 634 C C . LYS A 1 83 ? -11.235 10.794 -6.726 1.00 93.12 83 LYS A C 1
ATOM 636 O O . LYS A 1 83 ? -11.471 10.157 -7.745 1.00 93.12 83 LYS A O 1
ATOM 641 N N . GLY A 1 84 ? -12.178 11.077 -5.827 1.00 90.06 84 GLY A N 1
ATOM 642 C CA . GLY A 1 84 ? -13.561 10.593 -5.925 1.00 90.06 84 GLY A CA 1
ATOM 643 C C . GLY A 1 84 ? -13.791 9.179 -5.375 1.00 90.06 84 GLY A C 1
ATOM 644 O O . GLY A 1 84 ? -14.943 8.774 -5.258 1.00 90.06 84 GLY A O 1
ATOM 645 N N . ARG A 1 85 ? -12.737 8.463 -4.954 1.00 93.62 85 ARG A N 1
ATOM 646 C CA . ARG A 1 85 ? -12.799 7.123 -4.333 1.00 93.62 85 ARG A CA 1
ATOM 647 C C . ARG A 1 85 ? -12.647 7.186 -2.809 1.00 93.62 85 ARG A C 1
ATOM 649 O O . ARG A 1 85 ? -11.927 6.411 -2.181 1.00 93.62 85 ARG A O 1
ATOM 656 N N . HIS A 1 86 ? -13.302 8.171 -2.191 1.00 91.19 86 HIS A N 1
ATOM 657 C CA . HIS A 1 86 ? -13.186 8.425 -0.750 1.00 91.19 86 HIS A CA 1
ATOM 658 C C . HIS A 1 86 ? -13.668 7.241 0.098 1.00 91.19 86 HIS A C 1
ATOM 660 O O . HIS A 1 86 ? -13.108 6.986 1.162 1.00 91.19 86 HIS A O 1
ATOM 666 N N . LYS A 1 87 ? -14.678 6.500 -0.376 1.00 94.44 87 LYS A N 1
ATOM 667 C CA . LYS A 1 87 ? -15.206 5.319 0.321 1.00 94.44 87 LYS A CA 1
ATOM 668 C C . LYS A 1 87 ? -14.183 4.187 0.347 1.00 94.44 87 LYS A C 1
ATOM 670 O O . LYS A 1 87 ? -14.019 3.528 1.366 1.00 94.44 87 LYS A O 1
ATOM 675 N N . GLU A 1 88 ? -13.463 3.990 -0.748 1.00 94.69 88 GLU A N 1
ATOM 676 C CA . GLU A 1 88 ? -12.429 2.972 -0.895 1.00 94.69 88 GLU A CA 1
ATOM 677 C C . GLU A 1 88 ? -11.199 3.301 -0.053 1.00 94.69 88 GLU A C 1
ATOM 679 O O . GLU A 1 88 ? -10.641 2.407 0.581 1.00 94.69 88 GLU A O 1
ATOM 684 N N . VAL A 1 89 ? -10.811 4.581 0.000 1.00 93.19 89 VAL A N 1
ATOM 685 C CA . VAL A 1 89 ? -9.757 5.058 0.906 1.00 93.19 89 VAL A CA 1
ATOM 686 C C . VAL A 1 89 ? -10.163 4.811 2.357 1.00 93.19 89 VAL A C 1
ATOM 688 O O . VAL A 1 89 ? -9.389 4.239 3.119 1.00 93.19 89 VAL A O 1
ATOM 691 N N . PHE A 1 90 ? -11.390 5.175 2.736 1.00 93.12 90 PHE A N 1
ATOM 692 C CA . PHE A 1 90 ? -11.892 4.939 4.088 1.00 93.12 90 PHE A CA 1
ATOM 693 C C . PHE A 1 90 ? -11.912 3.445 4.443 1.00 93.12 90 PHE A C 1
ATOM 695 O O . PHE A 1 90 ? -11.427 3.059 5.504 1.00 93.12 90 PHE A O 1
ATOM 702 N N . ALA A 1 91 ? -12.374 2.588 3.528 1.00 93.00 91 ALA A N 1
ATOM 703 C CA . ALA A 1 91 ? -12.357 1.140 3.708 1.00 93.00 91 ALA A CA 1
ATOM 704 C C . ALA A 1 91 ? -10.929 0.575 3.835 1.00 93.00 91 ALA A C 1
ATOM 706 O O . ALA A 1 91 ? -10.700 -0.333 4.631 1.00 93.00 91 ALA A O 1
ATOM 707 N N . ALA A 1 92 ? -9.956 1.108 3.084 1.00 93.88 92 ALA A N 1
ATOM 708 C CA . ALA A 1 92 ? -8.549 0.722 3.212 1.00 93.88 92 ALA A CA 1
ATOM 709 C C . ALA A 1 92 ? -7.986 1.089 4.593 1.00 93.88 92 ALA A C 1
ATOM 711 O O . ALA A 1 92 ? -7.304 0.272 5.210 1.00 93.88 92 ALA A O 1
ATOM 712 N N . VAL A 1 93 ? -8.325 2.276 5.106 1.00 93.31 93 VAL A N 1
ATOM 713 C CA . VAL A 1 93 ? -7.950 2.709 6.460 1.00 93.31 93 VAL A CA 1
ATOM 714 C C . VAL A 1 93 ? -8.595 1.811 7.517 1.00 93.31 93 VAL A C 1
ATOM 716 O O . VAL A 1 93 ? -7.885 1.270 8.360 1.00 93.31 93 VAL A O 1
ATOM 719 N N . GLN A 1 94 ? -9.907 1.570 7.453 1.00 92.88 94 GLN A N 1
ATOM 720 C CA . GLN A 1 94 ? -10.590 0.678 8.401 1.00 92.88 94 GLN A CA 1
ATOM 721 C C . GLN A 1 94 ? -9.980 -0.731 8.416 1.00 92.88 94 GLN A C 1
ATOM 723 O O . GLN A 1 94 ? -9.731 -1.288 9.488 1.00 92.88 94 GLN A O 1
ATOM 728 N N . ALA A 1 95 ? -9.682 -1.281 7.234 1.00 92.81 95 ALA A N 1
ATOM 729 C CA . ALA A 1 95 ? -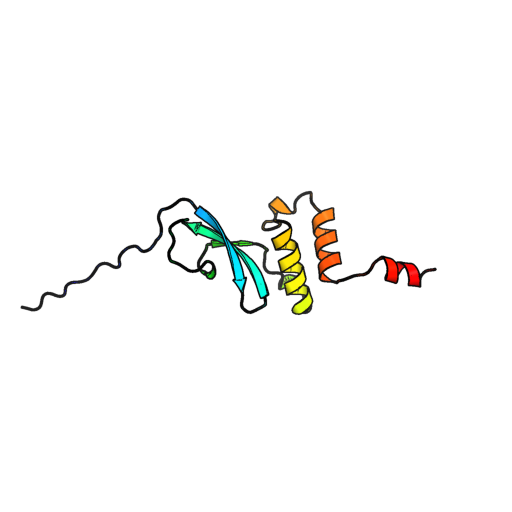9.042 -2.584 7.097 1.00 92.81 95 ALA A CA 1
ATOM 730 C C . ALA A 1 95 ? -7.621 -2.602 7.687 1.00 92.81 95 ALA A C 1
ATOM 732 O O . ALA A 1 95 ? -7.254 -3.561 8.366 1.00 92.81 95 ALA A O 1
ATOM 733 N N . ALA A 1 96 ? -6.831 -1.542 7.484 1.00 92.81 96 ALA A N 1
ATOM 734 C CA . ALA A 1 96 ? -5.471 -1.443 8.015 1.00 92.81 96 ALA A CA 1
ATOM 735 C C . ALA A 1 96 ? -5.432 -1.481 9.550 1.00 92.81 96 ALA A C 1
ATOM 737 O O . ALA A 1 96 ? -4.602 -2.177 10.144 1.00 92.81 96 ALA A O 1
ATOM 738 N N . PHE A 1 97 ? -6.375 -0.786 10.186 1.00 91.50 97 PHE A N 1
ATOM 739 C CA . PHE A 1 97 ? -6.521 -0.762 11.640 1.00 91.50 97 PHE A CA 1
ATOM 740 C C . PHE A 1 97 ? -7.239 -1.993 12.209 1.00 91.50 97 PHE A C 1
ATOM 742 O O . PHE A 1 97 ? -7.356 -2.105 13.427 1.00 91.50 97 PHE A O 1
ATOM 749 N N . LYS A 1 98 ? -7.706 -2.924 11.360 1.00 86.88 98 LYS A N 1
ATOM 750 C CA . LYS A 1 98 ? -8.504 -4.095 11.767 1.00 86.88 98 LYS A CA 1
ATOM 751 C C . LYS A 1 98 ? -9.679 -3.709 12.681 1.00 86.88 98 LYS A C 1
ATOM 753 O O . LYS A 1 98 ? -1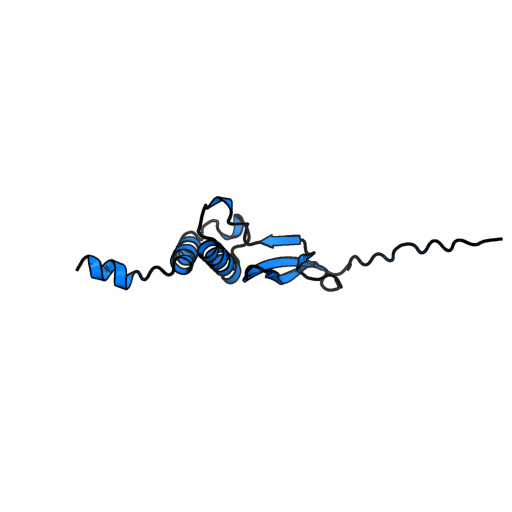0.004 -4.438 13.616 1.00 86.88 98 LYS A O 1
ATOM 758 N N . VAL A 1 99 ? -10.292 -2.546 12.440 1.00 78.38 99 VAL A N 1
ATOM 759 C CA . VAL A 1 99 ? -11.403 -2.072 13.273 1.00 78.38 99 VAL A CA 1
ATOM 760 C C . VAL A 1 99 ? -12.622 -2.930 12.981 1.00 78.38 99 VAL A C 1
ATOM 762 O O . VAL A 1 99 ? -13.186 -2.877 11.889 1.00 78.38 99 VAL A O 1
ATOM 765 N N . ASP A 1 100 ? -13.036 -3.704 13.976 1.00 76.62 100 ASP A N 1
ATOM 766 C CA . ASP A 1 100 ? -14.290 -4.437 13.942 1.00 76.62 100 ASP A CA 1
ATOM 767 C C . ASP A 1 100 ? -15.428 -3.499 14.362 1.00 76.62 100 ASP A C 1
ATOM 769 O O . ASP A 1 100 ? -15.662 -3.243 15.545 1.00 76.62 100 ASP A O 1
ATOM 773 N N . VAL A 1 101 ? -16.108 -2.937 13.363 1.00 80.38 101 VAL A N 1
ATOM 774 C CA . VAL A 1 101 ? -17.219 -1.997 13.567 1.00 80.38 101 VAL A CA 1
ATOM 775 C C . VAL A 1 101 ? -18.360 -2.649 14.351 1.00 80.38 101 VAL A C 1
ATOM 777 O O . VAL A 1 101 ? -19.021 -1.957 15.125 1.00 80.38 101 VAL A O 1
ATOM 780 N N . ALA A 1 102 ? -18.572 -3.962 14.208 1.00 76.31 102 ALA A N 1
ATOM 781 C CA . ALA A 1 102 ? -19.619 -4.662 14.944 1.00 76.31 102 ALA A CA 1
ATOM 782 C C . ALA A 1 102 ? -19.304 -4.660 16.444 1.00 76.31 102 ALA A C 1
ATOM 784 O O . ALA A 1 102 ? -20.125 -4.195 17.229 1.00 76.31 102 ALA A O 1
ATOM 785 N N . LYS A 1 103 ? -18.071 -5.021 16.826 1.00 80.25 103 LYS A N 1
ATOM 786 C CA . LYS A 1 103 ? -17.622 -4.967 18.230 1.00 80.25 103 LYS A CA 1
ATOM 787 C C . LYS A 1 103 ? -17.662 -3.567 18.827 1.00 80.25 103 LYS A C 1
ATOM 789 O O . LYS A 1 103 ? -18.001 -3.410 19.991 1.00 80.25 103 LYS A O 1
ATOM 794 N N . VAL A 1 104 ? -17.311 -2.539 18.053 1.00 80.69 104 VAL A N 1
ATOM 795 C CA . VAL A 1 104 ? -17.420 -1.151 18.534 1.00 80.69 104 VAL A CA 1
ATOM 796 C C . VAL A 1 104 ? -18.883 -0.785 18.772 1.00 80.69 104 VAL A C 1
ATOM 798 O O . VAL A 1 104 ? -19.186 -0.148 19.772 1.00 80.69 104 VAL A O 1
ATOM 801 N N . THR A 1 105 ? -19.787 -1.204 17.886 1.00 87.00 105 THR A N 1
ATOM 802 C CA . THR A 1 105 ? -21.226 -0.929 18.017 1.00 87.00 105 THR A CA 1
ATOM 803 C C . THR A 1 105 ? -21.833 -1.655 19.220 1.00 87.00 105 THR A C 1
ATOM 805 O O . THR A 1 105 ? -22.653 -1.077 19.925 1.00 87.00 105 THR A O 1
ATOM 808 N N . GLU A 1 106 ? -21.384 -2.882 19.499 1.00 90.75 106 GLU A N 1
ATOM 809 C CA . GLU A 1 106 ? -21.772 -3.653 20.688 1.00 90.75 106 GLU A CA 1
ATOM 810 C C . GLU A 1 106 ? -21.447 -2.938 22.008 1.00 90.75 106 GLU A C 1
ATOM 812 O O . GLU A 1 106 ? -22.140 -3.171 22.987 1.00 90.75 106 GLU A O 1
ATOM 817 N N . LEU A 1 107 ? -20.457 -2.036 22.055 1.00 87.75 107 LEU A N 1
ATOM 818 C CA . LEU A 1 107 ? -20.144 -1.265 23.270 1.00 87.75 107 LEU A CA 1
ATOM 819 C C . LEU A 1 107 ? -21.194 -0.199 23.622 1.00 87.75 107 LEU A C 1
ATOM 821 O O . LEU A 1 107 ? -21.168 0.327 24.734 1.00 87.75 107 LEU A O 1
ATOM 825 N N . PHE A 1 108 ? -22.062 0.173 22.678 1.00 85.62 108 PHE A N 1
ATOM 826 C CA . PHE A 1 108 ? -23.074 1.219 22.862 1.00 85.62 108 PHE A CA 1
ATOM 827 C C . PHE A 1 108 ? -24.495 0.668 23.045 1.00 85.62 108 PHE A C 1
ATOM 829 O O . PHE A 1 108 ? -25.414 1.462 23.252 1.00 85.62 108 PHE A O 1
ATOM 836 N N . ASN A 1 109 ? -24.666 -0.655 22.961 1.00 61.03 109 ASN A N 1
ATOM 837 C CA . ASN A 1 109 ? -25.923 -1.362 23.219 1.00 61.03 109 ASN A CA 1
ATOM 838 C C . ASN A 1 109 ? -25.893 -2.023 24.599 1.00 61.03 109 ASN A C 1
ATOM 840 O O . ASN A 1 109 ? -26.979 -2.108 25.212 1.00 61.03 109 ASN A O 1
#

Secondary structure (DSSP, 8-state):
-------PPP-----SPEEEEEEE-TTS-EEEEEEETT--S-GGGSEEEEPPP-GGG---HHHHHHHHHHHHHTT--SHHHHTT-HHHHHHHHHHHTT--HHHHHHTT-

Organism: NCBI:txid412755

Foldseek 3Di:
DDDPPPPDPDPLQAPAAWDWDWDADPLRAIWIFTGHPSHPDDRVPGHTQDDDQPVVVPDDSQLSRQLRNLCVVQVNRDPVSCVVVVVSNVVSNCRSVVDDVVVVVVVVD